Protein AF-A0A6J8DVL6-F1 (afdb_monomer)

Radius of gyration: 22.76 Å; Cα contacts (8 Å, |Δi|>4): 157; chains: 1; bounding box: 65×49×58 Å

InterPro domains:
  IPR029309 Calcium-responsive transcription factor [PF15299] (58-151)

Foldseek 3Di:
DPPPLDDDDDDVVVVVVVQVVVCVVVVWDWDWPDKDPQVPDPCPDPPPPPDDDPPPDPFDKDQFCPPDPPRHGDDNVSWIKTWRIKTKIDTPLADDPCVVVLVVVVVVVVVLVPDPPDPDDDDDDDPDPDSHDNDPDMDMDTDMDTDRVPRDPVVPD

Sequence (157 aa):
MTDEAYKVVSTADEAEHDIYAHEVKTNTNFTIYRRNKGFSSTDTIGWYNVSQYADYKAHKIWWEDGKADDRCKMDTNGCPYIILGYDVRECQHGPDRNIKKKIQYKAEKEEKSKTDHSYVLKGRTLIQNTKKMICPARITQRRIIKFPGYRPQYLQG

Mean predicted aligned error: 11.04 Å

Nearest PDB structures (foldseek):
  4kik-assembly1_B  TM=2.224E-01  e=9.025E+00  Homo sapiens
  5okm-assembly5_E  TM=2.524E-01  e=9.610E+00  Homo sapiens

Solvent-accessible surface area (backbone atoms only — not comparable to full-atom values): 10035 Å² total; per-residue (Å²): 131,84,82,68,65,68,82,90,70,95,47,69,66,60,50,51,49,54,49,50,54,47,23,69,75,67,74,46,56,72,38,84,72,49,67,46,76,48,50,78,47,83,67,90,59,75,77,80,61,78,82,82,56,100,76,74,72,80,80,65,80,36,53,63,60,86,77,40,60,96,79,46,60,64,86,45,88,62,31,31,31,35,73,58,20,35,41,32,28,31,32,68,36,12,66,69,88,56,52,68,60,53,53,51,52,49,52,56,50,54,54,56,63,68,45,87,88,52,86,70,77,84,67,84,84,68,94,60,98,65,84,53,71,56,42,84,56,68,49,78,47,71,45,68,49,77,40,77,89,58,55,62,81,89,75,78,121

Structure (mmCIF, N/CA/C/O backbone):
data_AF-A0A6J8DVL6-F1
#
_entry.id   AF-A0A6J8DVL6-F1
#
loop_
_atom_site.group_PDB
_atom_site.id
_atom_site.type_symbol
_atom_site.label_atom_id
_atom_site.label_alt_id
_atom_site.label_comp_id
_atom_site.label_asym_id
_atom_site.label_entity_id
_atom_site.label_seq_id
_atom_site.pdbx_PDB_ins_code
_atom_site.Cartn_x
_atom_site.Cartn_y
_atom_site.Cartn_z
_atom_site.occupancy
_atom_site.B_iso_or_equiv
_atom_site.auth_seq_id
_atom_site.auth_comp_id
_atom_site.auth_asym_id
_atom_site.auth_atom_id
_atom_site.pdbx_PDB_model_num
ATOM 1 N N . MET A 1 1 ? 8.742 -22.658 -6.561 1.00 38.16 1 MET A N 1
ATOM 2 C CA . MET A 1 1 ? 8.168 -21.309 -6.724 1.00 38.16 1 MET A CA 1
ATOM 3 C C . MET A 1 1 ? 9.201 -20.355 -6.178 1.00 38.16 1 MET A C 1
ATOM 5 O O . MET A 1 1 ? 9.449 -20.389 -4.984 1.00 38.16 1 MET A O 1
ATOM 9 N N . THR A 1 2 ? 9.918 -19.656 -7.047 1.00 38.94 2 THR A N 1
ATOM 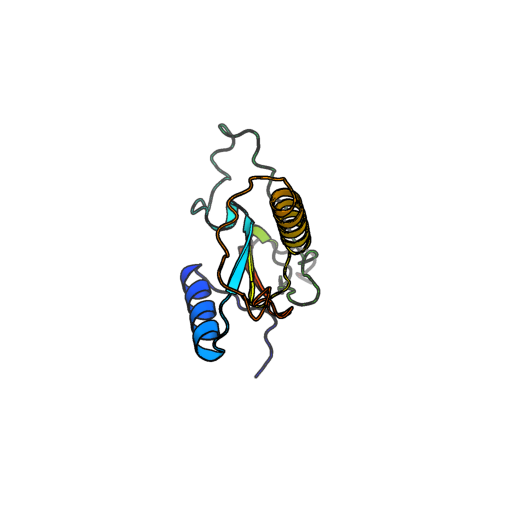10 C CA . THR A 1 2 ? 10.875 -18.633 -6.625 1.00 38.94 2 THR A CA 1
ATOM 11 C C . THR A 1 2 ? 10.079 -17.502 -5.982 1.00 38.94 2 THR A C 1
ATOM 13 O O . THR A 1 2 ? 9.213 -16.926 -6.635 1.00 38.94 2 THR A O 1
ATOM 16 N N . ASP A 1 3 ? 10.308 -17.254 -4.691 1.00 48.88 3 ASP A N 1
ATOM 17 C CA . ASP A 1 3 ? 9.762 -16.103 -3.965 1.00 48.88 3 ASP A CA 1
ATOM 18 C C . ASP A 1 3 ? 10.387 -14.830 -4.550 1.00 48.88 3 ASP A C 1
ATOM 20 O O . ASP A 1 3 ? 11.388 -14.308 -4.059 1.00 48.88 3 ASP A O 1
ATOM 24 N N . GLU A 1 4 ? 9.842 -14.353 -5.667 1.00 60.78 4 GLU A N 1
ATOM 25 C CA . GLU A 1 4 ? 10.174 -13.031 -6.177 1.00 60.78 4 GLU A CA 1
ATOM 26 C C . GLU A 1 4 ? 9.689 -12.001 -5.150 1.00 60.78 4 GLU A C 1
ATOM 28 O O . GLU A 1 4 ? 8.493 -11.844 -4.906 1.00 60.78 4 GLU A O 1
ATOM 33 N N . ALA A 1 5 ? 10.634 -11.301 -4.518 1.00 74.69 5 ALA A N 1
ATOM 34 C CA . ALA A 1 5 ? 10.354 -10.324 -3.463 1.00 74.69 5 ALA A CA 1
ATOM 35 C C . ALA A 1 5 ? 9.511 -9.120 -3.940 1.00 74.69 5 ALA A C 1
ATOM 37 O O . ALA A 1 5 ? 9.035 -8.324 -3.125 1.00 74.69 5 ALA A O 1
ATOM 38 N N . TYR A 1 6 ? 9.351 -8.955 -5.257 1.00 82.81 6 TYR A N 1
ATOM 39 C CA . TYR A 1 6 ? 8.535 -7.927 -5.891 1.00 82.81 6 TYR A CA 1
ATOM 40 C C . TYR A 1 6 ? 8.121 -8.357 -7.308 1.00 82.81 6 TYR A C 1
ATOM 42 O O . TYR A 1 6 ? 8.837 -9.105 -7.966 1.00 82.81 6 TYR A O 1
ATOM 50 N N . LYS A 1 7 ? 6.998 -7.818 -7.796 1.00 88.44 7 LYS A N 1
ATOM 51 C CA . LYS A 1 7 ? 6.537 -7.951 -9.187 1.00 88.44 7 LYS A CA 1
ATOM 52 C C . LYS A 1 7 ? 6.544 -6.577 -9.852 1.00 88.44 7 LYS A C 1
ATOM 54 O O . LYS A 1 7 ? 6.053 -5.607 -9.271 1.00 88.44 7 LYS A O 1
ATOM 59 N N . VAL A 1 8 ? 7.097 -6.485 -11.060 1.00 88.25 8 VAL A N 1
ATOM 60 C CA . VAL A 1 8 ? 7.001 -5.278 -11.896 1.00 88.25 8 VAL A CA 1
ATOM 61 C C . VAL A 1 8 ? 5.834 -5.453 -12.851 1.00 88.25 8 VAL A C 1
ATOM 63 O O . VAL A 1 8 ? 5.757 -6.451 -13.557 1.00 88.25 8 VAL A O 1
ATOM 66 N N . VAL A 1 9 ? 4.949 -4.467 -12.872 1.00 90.31 9 VAL A N 1
ATOM 67 C CA . VAL A 1 9 ? 3.776 -4.420 -13.747 1.00 90.31 9 VAL A CA 1
ATOM 68 C C . VAL A 1 9 ? 3.804 -3.139 -14.562 1.00 90.31 9 VAL A C 1
ATOM 70 O O . VAL A 1 9 ? 4.400 -2.136 -14.157 1.00 90.31 9 VAL A O 1
ATOM 73 N N . SER A 1 10 ? 3.189 -3.193 -15.736 1.00 87.00 10 SER A N 1
ATOM 74 C CA . SER A 1 10 ? 3.227 -2.099 -16.709 1.00 87.00 10 SER A CA 1
ATOM 75 C C . SER A 1 10 ? 2.197 -1.009 -16.408 1.00 87.00 10 SER A C 1
ATOM 77 O O . SER A 1 10 ? 2.443 0.174 -16.651 1.00 87.00 10 SER A O 1
ATOM 79 N N . THR A 1 11 ? 1.056 -1.404 -15.841 1.00 86.75 11 THR A N 1
ATOM 80 C CA . THR A 1 11 ? -0.086 -0.530 -15.567 1.00 86.75 11 THR A CA 1
ATOM 81 C C . THR A 1 11 ? -0.534 -0.645 -14.113 1.00 86.75 11 THR A C 1
ATOM 83 O O . THR A 1 11 ? -0.266 -1.636 -13.431 1.00 86.75 11 THR A O 1
ATOM 86 N N . ALA A 1 12 ? -1.223 0.388 -13.624 1.00 85.12 12 ALA A N 1
ATOM 87 C CA . ALA A 1 12 ? -1.826 0.348 -12.295 1.00 85.12 12 ALA A CA 1
ATOM 88 C C . ALA A 1 12 ? -2.952 -0.696 -12.223 1.00 85.12 12 ALA A C 1
ATOM 90 O O . ALA A 1 12 ? -3.051 -1.395 -11.222 1.00 85.12 12 ALA A O 1
ATOM 91 N N . ASP A 1 13 ? -3.733 -0.850 -13.294 1.00 89.62 13 ASP A N 1
ATOM 92 C CA . ASP A 1 13 ? -4.864 -1.784 -13.348 1.00 89.62 13 ASP A CA 1
ATOM 93 C C . ASP A 1 13 ? -4.415 -3.245 -13.244 1.00 89.62 13 ASP A C 1
ATOM 95 O O . ASP A 1 13 ? -5.039 -4.036 -12.539 1.00 89.62 13 ASP A O 1
ATOM 99 N N . GLU A 1 14 ? -3.290 -3.596 -13.875 1.00 92.50 14 GLU A N 1
ATOM 100 C CA . GLU A 1 14 ? -2.659 -4.911 -13.716 1.00 92.50 14 GLU A CA 1
ATOM 101 C C . GLU A 1 14 ? -2.281 -5.164 -12.246 1.00 92.50 14 GLU A C 1
ATOM 103 O O . GLU A 1 14 ? -2.568 -6.226 -11.693 1.00 92.50 14 GLU A O 1
ATOM 108 N N . ALA A 1 15 ? -1.721 -4.149 -11.580 1.00 91.56 15 ALA A N 1
ATOM 109 C C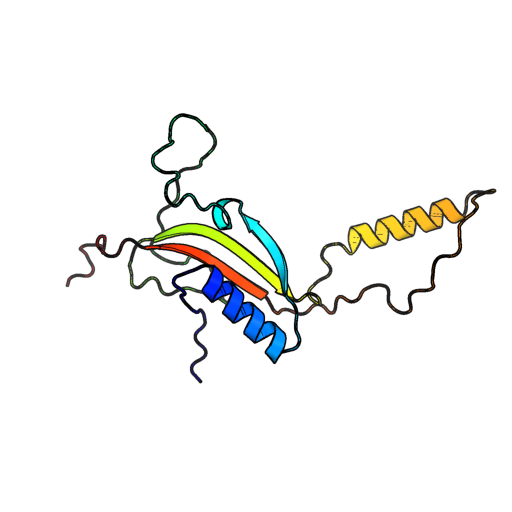A . ALA A 1 15 ? -1.385 -4.215 -10.162 1.00 91.56 15 ALA A CA 1
ATOM 110 C C . ALA A 1 15 ? -2.628 -4.402 -9.272 1.00 91.56 15 ALA A C 1
ATOM 112 O O . ALA A 1 15 ? -2.586 -5.163 -8.308 1.00 91.56 15 ALA A O 1
ATOM 113 N N . GLU A 1 16 ? -3.726 -3.697 -9.567 1.00 91.94 16 GLU A N 1
ATOM 114 C CA . GLU A 1 16 ? -4.999 -3.846 -8.847 1.00 91.94 16 GLU A CA 1
ATOM 115 C C . GLU A 1 16 ? -5.595 -5.238 -9.048 1.00 91.94 16 GLU A C 1
ATOM 117 O O . GLU A 1 16 ? -6.077 -5.845 -8.092 1.00 91.94 16 GLU A O 1
ATOM 122 N N . HIS A 1 17 ? -5.535 -5.761 -10.274 1.00 94.38 17 HIS A N 1
ATOM 123 C CA . HIS A 1 17 ? -6.027 -7.093 -10.594 1.00 94.38 17 HIS A CA 1
ATOM 124 C C . HIS A 1 17 ? -5.274 -8.177 -9.816 1.00 94.38 17 HIS A C 1
ATOM 126 O O . HIS A 1 17 ? -5.904 -9.056 -9.230 1.00 94.38 17 HIS A O 1
ATOM 132 N N . ASP A 1 18 ? -3.943 -8.089 -9.746 1.00 93.12 18 ASP A N 1
ATOM 133 C CA . ASP A 1 18 ? -3.124 -9.023 -8.967 1.00 93.12 18 ASP A CA 1
ATOM 134 C C . ASP A 1 18 ? -3.457 -8.980 -7.473 1.00 93.12 18 ASP A C 1
ATOM 136 O O . ASP A 1 18 ? -3.547 -10.024 -6.820 1.00 93.12 18 ASP A O 1
ATOM 140 N N . ILE A 1 19 ? -3.650 -7.774 -6.924 1.00 93.12 19 ILE A N 1
ATOM 141 C CA . ILE A 1 19 ? -4.062 -7.608 -5.528 1.00 93.12 19 ILE A CA 1
ATOM 142 C C . ILE A 1 19 ? -5.416 -8.272 -5.331 1.00 93.12 19 ILE A C 1
ATOM 144 O O . ILE A 1 19 ? -5.539 -9.120 -4.456 1.00 93.12 19 ILE A O 1
ATOM 148 N N . TYR A 1 20 ? -6.402 -7.957 -6.165 1.00 94.44 20 TYR A N 1
ATOM 149 C CA . TYR A 1 20 ? -7.738 -8.531 -6.060 1.00 94.44 20 TYR A CA 1
ATOM 150 C C . TYR A 1 20 ? -7.723 -10.063 -6.158 1.00 94.44 20 TYR A C 1
ATOM 152 O O . TYR A 1 20 ? -8.336 -10.751 -5.342 1.00 94.44 20 TYR A O 1
ATOM 160 N N . ALA A 1 21 ? -6.964 -10.623 -7.102 1.00 94.25 21 ALA A N 1
ATOM 161 C CA . ALA A 1 21 ? -6.788 -12.066 -7.223 1.00 94.25 21 ALA A CA 1
ATOM 162 C C . ALA A 1 21 ? -6.184 -12.676 -5.946 1.00 94.25 21 ALA A C 1
ATOM 164 O O . ALA A 1 21 ? -6.618 -13.739 -5.492 1.00 94.25 21 ALA A O 1
ATOM 165 N N . HIS A 1 22 ? -5.215 -11.994 -5.328 1.00 92.44 22 HIS A N 1
ATOM 166 C CA . HIS A 1 22 ? -4.650 -12.403 -4.045 1.00 92.44 22 HIS A CA 1
ATOM 167 C C . HIS A 1 22 ? -5.672 -12.314 -2.901 1.00 92.44 22 HIS A C 1
ATOM 169 O O . HIS A 1 22 ? -5.745 -13.236 -2.084 1.00 92.44 22 HIS A O 1
ATOM 175 N N . GLU A 1 23 ? -6.484 -11.257 -2.854 1.00 94.19 23 GLU A N 1
ATOM 176 C CA . GLU A 1 23 ? -7.541 -11.074 -1.854 1.00 94.19 23 GLU A CA 1
ATOM 177 C C . GLU A 1 23 ? -8.578 -12.195 -1.925 1.00 94.19 23 GLU A C 1
ATOM 179 O O . GLU A 1 23 ? -8.869 -12.826 -0.910 1.00 94.19 23 GLU A O 1
ATOM 184 N N . VAL A 1 24 ? -9.062 -12.516 -3.130 1.00 95.00 24 VAL A N 1
ATOM 185 C CA . VAL A 1 24 ? -10.020 -13.608 -3.366 1.00 95.00 24 VAL A CA 1
ATOM 186 C C . VAL A 1 24 ? -9.416 -14.959 -2.986 1.00 95.00 24 VAL A C 1
ATOM 188 O O . VAL A 1 24 ? -10.062 -15.759 -2.311 1.00 95.00 24 VAL A O 1
ATOM 191 N N . LYS A 1 25 ? -8.160 -15.212 -3.373 1.00 94.31 25 LYS A N 1
ATOM 192 C CA . LYS A 1 25 ? -7.473 -16.481 -3.091 1.00 94.31 25 LYS A CA 1
ATOM 193 C C . LYS A 1 25 ? -7.243 -16.708 -1.598 1.00 94.31 25 LYS A C 1
ATOM 195 O O . LYS A 1 25 ? -7.349 -17.835 -1.124 1.00 94.31 25 LYS A O 1
ATOM 200 N N . THR A 1 26 ? -6.864 -15.662 -0.871 1.00 91.12 26 THR A N 1
ATOM 201 C CA . THR A 1 26 ? -6.495 -15.757 0.551 1.00 91.12 26 THR A CA 1
ATOM 202 C C . THR A 1 26 ? -7.642 -15.415 1.495 1.00 91.12 26 THR A C 1
ATOM 204 O O . THR A 1 26 ? -7.515 -15.616 2.701 1.00 91.12 26 THR A O 1
ATOM 207 N N . ASN A 1 27 ? -8.755 -14.902 0.963 1.00 90.31 27 ASN A N 1
ATOM 208 C CA . ASN A 1 27 ? -9.855 -14.316 1.723 1.00 90.31 27 ASN A CA 1
ATOM 209 C C . ASN A 1 27 ? -9.372 -13.225 2.702 1.00 90.31 27 ASN A C 1
ATOM 211 O O . ASN A 1 27 ? -9.878 -13.078 3.819 1.00 90.31 27 ASN A O 1
ATOM 215 N N . THR A 1 28 ? -8.336 -12.482 2.301 1.00 89.81 28 THR A N 1
ATOM 216 C CA . THR A 1 28 ? -7.795 -11.357 3.067 1.00 89.81 28 THR A CA 1
ATOM 217 C C . THR A 1 28 ? -7.971 -10.082 2.272 1.00 89.81 28 THR A C 1
ATOM 219 O O . THR A 1 28 ? -7.467 -9.975 1.169 1.00 89.81 28 THR A O 1
ATOM 222 N N . ASN A 1 29 ? -8.674 -9.104 2.836 1.00 93.75 29 ASN A N 1
ATOM 223 C CA . ASN A 1 29 ? -8.831 -7.799 2.200 1.00 93.75 29 ASN A CA 1
ATOM 224 C C . ASN A 1 29 ? -7.733 -6.850 2.672 1.00 93.75 29 ASN A C 1
ATOM 226 O O . ASN A 1 29 ? -7.370 -6.845 3.856 1.00 93.75 29 ASN A O 1
ATOM 230 N N . PHE A 1 30 ? -7.272 -5.979 1.785 1.00 94.06 30 PHE A N 1
ATOM 231 C CA . PHE A 1 30 ? -6.312 -4.931 2.074 1.00 94.06 30 PHE A CA 1
ATOM 232 C C . PHE A 1 30 ? -6.980 -3.559 2.027 1.00 94.06 30 PHE A C 1
ATOM 234 O O . PHE A 1 30 ? -7.877 -3.263 1.246 1.00 94.06 30 PHE A O 1
ATOM 241 N N . THR A 1 31 ? -6.525 -2.682 2.911 1.00 92.25 31 THR A N 1
ATOM 242 C CA . THR A 1 31 ? -7.005 -1.306 3.031 1.00 92.25 31 THR A CA 1
ATOM 243 C C . THR A 1 31 ? -5.835 -0.354 2.877 1.00 92.25 31 THR A C 1
ATOM 245 O O . THR A 1 31 ? -4.727 -0.647 3.329 1.00 92.25 31 THR A O 1
ATOM 248 N N . ILE A 1 32 ? -6.067 0.792 2.243 1.00 91.69 32 ILE A N 1
ATOM 249 C CA . ILE A 1 32 ? -5.027 1.803 2.043 1.00 91.69 32 ILE A CA 1
ATOM 250 C C . ILE A 1 32 ? -4.627 2.365 3.408 1.00 91.69 32 ILE A C 1
ATOM 252 O O . ILE A 1 32 ? -5.420 3.023 4.082 1.00 91.69 32 ILE A O 1
ATOM 256 N N . TYR A 1 33 ? -3.384 2.111 3.808 1.00 90.19 33 TYR A N 1
ATOM 257 C CA . TYR A 1 33 ? -2.799 2.685 5.013 1.00 90.19 33 TYR A CA 1
ATOM 258 C C . TYR A 1 33 ? -2.174 4.045 4.713 1.00 90.19 33 TYR A C 1
ATOM 260 O O . TYR A 1 33 ? -2.385 5.016 5.443 1.00 90.19 33 TYR A O 1
ATOM 268 N N . ARG A 1 34 ? -1.387 4.121 3.636 1.00 88.25 34 ARG A N 1
ATOM 269 C CA . ARG A 1 34 ? -0.660 5.335 3.279 1.00 88.25 34 ARG A CA 1
ATOM 270 C C . ARG A 1 34 ? -0.466 5.413 1.775 1.00 88.25 34 ARG A C 1
ATOM 272 O O . ARG A 1 34 ? 0.169 4.547 1.191 1.00 88.25 34 ARG A O 1
ATOM 279 N N . ARG A 1 35 ? -0.918 6.510 1.178 1.00 87.25 35 ARG A N 1
ATOM 280 C CA . ARG A 1 35 ? -0.755 6.796 -0.248 1.00 87.25 35 ARG A CA 1
ATOM 281 C C . ARG A 1 35 ? -0.311 8.238 -0.429 1.00 87.25 35 ARG A C 1
ATOM 283 O O . ARG A 1 35 ? -0.801 9.116 0.284 1.00 87.25 35 ARG A O 1
ATOM 290 N N . ASN A 1 36 ? 0.614 8.501 -1.349 1.00 83.75 36 ASN A N 1
ATOM 291 C CA . ASN A 1 36 ? 0.920 9.881 -1.731 1.00 83.75 36 ASN A CA 1
ATOM 292 C C . ASN A 1 36 ? 0.039 10.342 -2.902 1.00 83.75 36 ASN A C 1
ATOM 294 O O . ASN A 1 36 ? -0.411 9.541 -3.715 1.00 83.75 36 ASN A O 1
ATOM 298 N N . LYS A 1 37 ? -0.149 11.662 -3.028 1.00 74.94 37 LYS A N 1
ATOM 299 C CA . LYS A 1 37 ? -0.927 12.257 -4.129 1.00 74.94 37 LYS A CA 1
ATOM 300 C C . LYS A 1 37 ? -0.382 11.873 -5.516 1.00 74.94 37 LYS A C 1
ATOM 302 O O . LYS A 1 37 ? -1.157 11.659 -6.438 1.00 74.94 37 LYS A O 1
ATOM 307 N N . GLY A 1 38 ? 0.940 11.723 -5.639 1.00 69.88 38 GLY A N 1
ATOM 308 C CA . GLY A 1 38 ? 1.606 11.355 -6.894 1.00 69.88 38 GLY A CA 1
ATOM 309 C C . GLY A 1 38 ? 1.354 9.920 -7.371 1.00 69.88 38 GLY A C 1
ATOM 310 O O . GLY A 1 38 ? 1.669 9.612 -8.513 1.00 69.88 38 GLY A O 1
ATOM 311 N 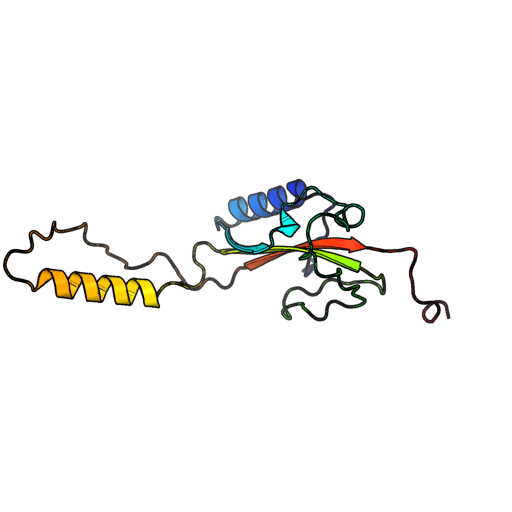N . PHE A 1 39 ? 0.779 9.038 -6.545 1.00 77.00 39 PHE A N 1
ATOM 312 C CA . PHE A 1 39 ? 0.437 7.679 -6.978 1.00 77.00 39 PHE A CA 1
ATOM 313 C C . PHE A 1 39 ? -0.740 7.677 -7.962 1.00 77.00 39 PHE A C 1
ATOM 315 O O . PHE A 1 39 ? -0.661 7.045 -9.012 1.00 77.00 39 PHE A O 1
ATOM 322 N N . SER A 1 40 ? -1.794 8.436 -7.642 1.00 71.00 40 SER A N 1
ATOM 323 C CA . SER A 1 40 ? -3.026 8.519 -8.439 1.00 71.00 40 SER A CA 1
ATOM 324 C C . SER A 1 40 ? -2.996 9.606 -9.516 1.00 71.00 40 SER A C 1
ATOM 326 O O . SER A 1 40 ? -3.915 9.668 -10.324 1.00 71.00 40 SER A O 1
ATOM 328 N N . SER A 1 41 ? -1.977 10.470 -9.534 1.00 68.38 41 SER A N 1
ATOM 329 C CA . SER A 1 41 ? -1.874 11.516 -10.556 1.00 68.38 41 SER A CA 1
ATOM 330 C C . SER A 1 41 ? -1.589 10.899 -11.921 1.00 68.38 41 SER A C 1
ATOM 332 O O . SER A 1 41 ? -0.546 10.282 -12.099 1.00 68.38 41 SER A O 1
ATOM 334 N N . THR A 1 42 ? -2.470 11.058 -12.904 1.00 62.56 42 THR A N 1
ATOM 335 C CA . THR A 1 42 ? -2.222 10.606 -14.285 1.00 62.56 42 THR A CA 1
ATOM 336 C C . THR A 1 42 ? -1.097 11.378 -14.962 1.00 62.56 42 THR A C 1
ATOM 338 O O . THR A 1 42 ? -0.536 10.883 -15.936 1.00 62.56 42 THR A O 1
ATOM 341 N N . ASP A 1 43 ? -0.717 12.534 -14.415 1.00 56.25 43 ASP A N 1
ATOM 342 C CA . ASP 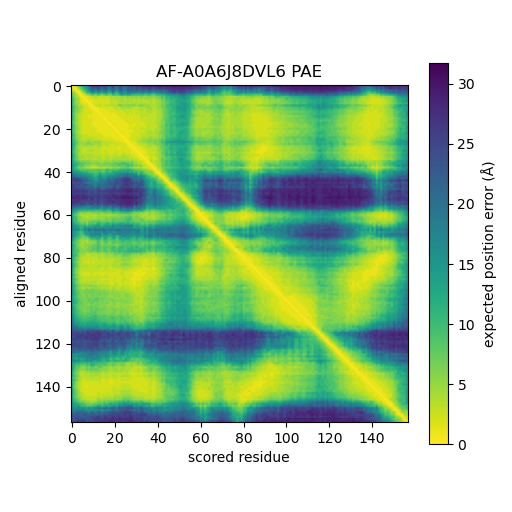A 1 43 ? 0.342 13.373 -14.953 1.00 56.25 43 ASP A CA 1
ATOM 343 C C . ASP A 1 43 ? 1.683 12.643 -14.839 1.00 56.25 43 ASP A C 1
ATOM 345 O O . ASP A 1 43 ? 2.369 12.652 -13.817 1.00 56.25 43 ASP A O 1
ATOM 349 N N . THR A 1 44 ? 2.084 11.997 -15.930 1.00 52.88 44 THR A N 1
ATOM 350 C CA . THR A 1 44 ? 3.447 11.499 -16.145 1.00 52.88 44 THR A CA 1
ATOM 351 C C . THR A 1 44 ? 4.467 12.639 -16.161 1.00 52.88 44 THR A C 1
ATOM 353 O O . THR A 1 44 ? 5.665 12.396 -16.032 1.00 52.88 44 THR A O 1
ATOM 356 N N . ILE A 1 45 ? 4.004 13.884 -16.297 1.00 49.91 45 ILE A N 1
ATOM 357 C CA . ILE A 1 45 ? 4.823 15.063 -16.549 1.00 49.91 45 ILE A CA 1
ATOM 358 C C . ILE A 1 45 ? 4.349 16.205 -15.639 1.00 49.91 45 ILE A C 1
ATOM 360 O O . ILE A 1 45 ? 3.725 17.169 -16.064 1.00 49.91 45 ILE A O 1
ATOM 364 N N . GLY A 1 46 ? 4.742 16.143 -14.367 1.00 45.44 46 GLY A N 1
ATOM 365 C CA . GLY A 1 46 ? 4.929 17.354 -13.555 1.00 45.44 46 GLY A CA 1
ATOM 366 C C . GLY A 1 46 ? 6.184 18.151 -13.958 1.00 45.44 46 GLY A C 1
ATOM 367 O O . GLY A 1 46 ? 6.505 19.149 -13.328 1.00 45.44 46 GLY A O 1
ATOM 368 N N . TRP A 1 47 ? 6.919 17.706 -14.987 1.00 45.03 47 TRP A N 1
ATOM 369 C CA . TRP A 1 47 ? 8.180 18.312 -15.429 1.00 45.03 47 TRP A CA 1
ATOM 370 C C . TRP A 1 47 ? 8.007 19.532 -16.345 1.00 45.03 47 TRP A C 1
ATOM 372 O O . TRP A 1 47 ? 8.934 20.327 -16.442 1.00 45.03 47 TRP A O 1
ATOM 382 N N . TYR A 1 48 ? 6.855 19.700 -17.012 1.00 42.88 48 TYR A N 1
ATOM 383 C CA . TYR A 1 48 ? 6.639 20.806 -17.963 1.00 42.88 48 TYR A CA 1
ATOM 384 C C . TYR A 1 48 ? 5.858 21.992 -17.371 1.00 42.88 48 TYR A C 1
ATOM 386 O O . TYR A 1 48 ? 5.933 23.100 -17.886 1.00 42.88 48 TYR A O 1
ATOM 394 N N . ASN A 1 49 ? 5.173 21.809 -16.238 1.00 44.97 49 ASN A N 1
ATOM 395 C CA . ASN A 1 49 ? 4.439 22.882 -15.558 1.00 44.97 49 ASN A CA 1
ATOM 396 C C . ASN A 1 49 ? 5.208 23.391 -14.328 1.00 44.97 49 ASN A C 1
ATOM 398 O O . ASN A 1 49 ? 4.700 23.396 -13.210 1.00 44.97 49 ASN A O 1
ATOM 402 N N . VAL A 1 50 ? 6.449 23.839 -14.541 1.00 45.34 50 VAL A N 1
ATOM 403 C CA . VAL A 1 50 ? 7.326 24.431 -13.504 1.00 45.34 50 VAL A CA 1
ATOM 404 C C . VAL A 1 50 ? 6.842 25.821 -13.044 1.00 45.34 50 VAL A C 1
ATOM 406 O O . VAL A 1 50 ? 7.366 26.375 -12.085 1.00 45.34 50 VAL A O 1
ATOM 409 N N . SER A 1 51 ? 5.814 26.397 -13.676 1.00 43.53 51 SER A N 1
ATOM 410 C CA . SER A 1 51 ? 5.475 27.816 -13.492 1.00 43.53 51 SER A CA 1
ATOM 411 C C . SER A 1 51 ? 4.237 28.135 -12.637 1.00 43.53 51 SER A C 1
ATOM 413 O O . SER A 1 51 ? 4.048 29.314 -12.346 1.00 43.53 51 SER A O 1
ATOM 415 N N . GLN A 1 52 ? 3.404 27.178 -12.201 1.00 42.62 52 GLN A N 1
ATOM 416 C CA . GLN A 1 52 ? 2.157 27.538 -11.482 1.00 42.62 52 GLN A CA 1
ATOM 417 C C . GLN A 1 52 ? 1.922 26.891 -10.112 1.00 42.62 52 GLN A C 1
ATOM 419 O O . GLN A 1 52 ? 0.930 27.206 -9.463 1.00 42.62 52 GLN A O 1
ATOM 424 N N . TYR A 1 53 ? 2.846 26.077 -9.598 1.00 41.53 53 TYR A N 1
ATOM 425 C CA . TYR A 1 53 ? 2.739 25.544 -8.236 1.00 41.53 53 TYR A CA 1
ATOM 426 C C . TYR A 1 53 ? 4.125 25.455 -7.594 1.00 41.53 53 TYR A C 1
ATOM 428 O O . TYR A 1 53 ? 4.880 24.515 -7.829 1.00 41.53 53 TYR A O 1
ATOM 436 N N . ALA A 1 54 ? 4.450 26.448 -6.768 1.00 38.84 54 ALA A N 1
ATOM 437 C CA . ALA A 1 54 ? 5.747 26.655 -6.117 1.00 38.84 54 ALA A CA 1
ATOM 438 C C . ALA A 1 54 ? 6.165 25.577 -5.083 1.00 38.84 54 ALA A C 1
ATOM 440 O O . ALA A 1 54 ? 7.177 25.741 -4.410 1.00 38.84 54 ALA A O 1
ATOM 441 N N . ASP A 1 55 ? 5.434 24.460 -4.979 1.00 42.78 55 ASP A N 1
ATOM 442 C CA . ASP A 1 55 ? 5.627 23.424 -3.951 1.00 42.78 55 ASP A CA 1
ATOM 443 C C . ASP A 1 55 ? 6.028 22.038 -4.496 1.00 42.78 55 ASP A C 1
ATOM 445 O O . ASP A 1 55 ? 6.196 21.083 -3.724 1.00 42.78 55 ASP A O 1
ATOM 449 N N . TYR A 1 56 ? 6.219 21.880 -5.811 1.00 49.94 56 TYR A N 1
ATOM 450 C CA . TYR A 1 56 ? 6.721 20.619 -6.366 1.00 49.94 56 TYR A CA 1
ATOM 451 C C . TYR A 1 56 ? 8.223 20.480 -6.090 1.00 49.94 56 TYR A C 1
ATOM 453 O O . TYR A 1 56 ? 9.073 20.892 -6.876 1.00 49.94 56 TYR A O 1
ATOM 461 N N . LYS A 1 57 ? 8.562 19.881 -4.940 1.00 54.62 57 LYS A N 1
ATOM 462 C CA . LYS A 1 57 ? 9.931 19.447 -4.622 1.00 54.62 57 LYS A CA 1
ATOM 463 C C . LYS A 1 57 ? 10.503 18.661 -5.802 1.00 54.62 57 LYS A C 1
ATOM 465 O O . LYS A 1 57 ? 9.923 17.647 -6.190 1.00 54.62 57 LYS A O 1
ATOM 470 N N . ALA A 1 58 ? 11.654 19.100 -6.311 1.00 60.62 58 ALA A N 1
ATOM 471 C CA . ALA A 1 58 ? 12.400 18.402 -7.351 1.00 60.62 58 ALA A CA 1
ATOM 472 C C . ALA A 1 58 ? 12.481 16.896 -7.045 1.00 60.62 58 ALA A C 1
ATOM 474 O O . ALA A 1 58 ? 12.847 16.486 -5.936 1.00 60.62 58 ALA A O 1
ATOM 475 N N . HIS A 1 59 ? 12.101 16.066 -8.017 1.00 70.19 59 HIS A N 1
ATOM 476 C CA . HIS A 1 59 ? 12.162 14.621 -7.854 1.00 70.19 59 HIS A CA 1
ATOM 477 C C . HIS A 1 59 ? 13.622 14.178 -7.718 1.00 70.19 59 HIS A C 1
ATOM 479 O O . HIS A 1 59 ? 14.451 14.446 -8.584 1.00 70.19 59 HIS A O 1
ATOM 485 N N . LYS A 1 60 ? 13.940 13.473 -6.627 1.00 79.69 60 LYS A N 1
ATOM 486 C CA . LYS A 1 60 ? 15.269 12.889 -6.426 1.00 79.69 60 LYS A CA 1
ATOM 487 C C . LYS A 1 60 ? 15.460 11.695 -7.367 1.00 79.69 60 LYS A C 1
ATOM 489 O O . LYS A 1 60 ? 14.599 10.816 -7.411 1.00 79.69 60 LYS A O 1
ATOM 494 N N . ILE A 1 61 ? 16.595 11.665 -8.063 1.00 84.19 61 ILE A N 1
ATOM 495 C CA . ILE A 1 61 ? 17.052 10.518 -8.858 1.00 84.19 61 ILE A CA 1
ATOM 496 C C . ILE A 1 61 ? 17.713 9.507 -7.916 1.00 84.19 61 ILE A C 1
ATOM 498 O O . ILE A 1 61 ? 18.534 9.875 -7.071 1.00 84.19 61 ILE A O 1
ATOM 502 N N . TRP A 1 62 ? 17.336 8.241 -8.054 1.00 83.19 62 TRP A N 1
ATOM 503 C CA . TRP A 1 62 ? 17.840 7.124 -7.262 1.00 83.19 62 TRP A CA 1
ATOM 504 C C . TRP A 1 62 ? 18.580 6.136 -8.160 1.00 83.19 62 TRP A C 1
ATOM 506 O O . TRP A 1 62 ? 18.168 5.907 -9.293 1.00 83.19 62 TRP A O 1
ATOM 516 N N . TRP A 1 63 ? 19.650 5.548 -7.632 1.00 83.38 63 TRP A N 1
ATOM 517 C CA . TRP A 1 63 ? 20.452 4.514 -8.302 1.00 83.38 63 TRP A CA 1
ATOM 518 C C . TRP A 1 63 ? 20.269 3.141 -7.646 1.00 83.38 63 TRP A C 1
ATOM 520 O O . TRP A 1 63 ? 20.308 2.109 -8.310 1.00 83.38 63 TRP A O 1
ATOM 530 N N . GLU A 1 64 ? 19.978 3.145 -6.347 1.00 82.94 64 GLU A N 1
ATOM 531 C CA . GLU A 1 64 ? 19.734 1.965 -5.528 1.00 82.94 64 GLU A CA 1
ATOM 532 C C . GLU A 1 64 ? 18.514 2.190 -4.635 1.00 82.94 64 GLU A C 1
ATOM 534 O O . GLU A 1 64 ? 18.221 3.317 -4.212 1.00 82.94 64 GLU A O 1
ATOM 539 N N . ASP A 1 65 ? 17.820 1.100 -4.310 1.00 77.12 65 ASP A N 1
ATOM 540 C CA . ASP A 1 65 ? 16.658 1.122 -3.428 1.00 77.12 65 ASP A CA 1
ATOM 541 C C . ASP A 1 65 ? 17.061 1.173 -1.947 1.00 77.12 65 ASP A C 1
ATOM 543 O O . ASP A 1 65 ? 16.926 0.207 -1.199 1.00 77.12 65 ASP A O 1
ATOM 547 N N . GLY A 1 66 ? 17.561 2.332 -1.513 1.00 66.75 66 GLY A N 1
ATOM 548 C CA . GLY A 1 66 ? 17.933 2.588 -0.115 1.00 66.75 66 GLY A CA 1
ATOM 549 C C . GLY A 1 66 ? 16.748 2.857 0.823 1.00 66.75 66 GLY A C 1
ATOM 550 O O . GLY A 1 66 ? 16.953 3.194 1.986 1.00 66.75 66 GLY A O 1
ATOM 551 N N . LYS A 1 67 ? 15.505 2.791 0.322 1.00 59.72 67 LYS A N 1
ATOM 552 C CA . LYS A 1 67 ? 14.269 3.015 1.100 1.00 59.72 67 LYS A CA 1
ATOM 553 C C . LYS A 1 67 ? 13.377 1.782 1.187 1.00 59.72 67 LYS A C 1
ATOM 555 O O . LYS A 1 67 ? 12.238 1.886 1.651 1.00 59.72 67 LYS A O 1
ATOM 560 N N . ALA A 1 68 ? 13.836 0.637 0.701 1.00 57.47 68 ALA A N 1
ATOM 561 C CA . ALA A 1 68 ? 13.192 -0.623 1.004 1.00 57.47 68 ALA A CA 1
ATOM 562 C C . ALA A 1 68 ? 13.169 -0.804 2.531 1.00 57.47 68 ALA A C 1
ATOM 564 O O . ALA A 1 68 ? 14.210 -0.748 3.174 1.00 57.47 68 ALA A O 1
ATOM 565 N N . ASP A 1 69 ? 11.984 -1.018 3.115 1.00 57.69 69 ASP A N 1
ATOM 566 C CA . ASP A 1 69 ? 11.950 -1.900 4.286 1.00 57.69 69 ASP A CA 1
ATOM 567 C C . ASP A 1 69 ? 12.594 -3.210 3.809 1.00 57.69 69 ASP A C 1
ATOM 569 O O . ASP A 1 69 ? 12.293 -3.622 2.685 1.00 57.69 69 ASP A O 1
ATOM 573 N N . ASP A 1 70 ? 13.417 -3.872 4.627 1.00 55.84 70 ASP A N 1
ATOM 574 C CA . ASP A 1 70 ? 14.195 -5.085 4.274 1.00 55.84 70 ASP A CA 1
ATOM 575 C C . ASP A 1 70 ? 13.393 -6.199 3.559 1.00 55.84 70 ASP A C 1
ATOM 577 O O . ASP A 1 70 ? 13.948 -7.136 2.998 1.00 55.84 70 ASP A O 1
ATOM 581 N N . ARG A 1 71 ? 12.063 -6.091 3.564 1.00 57.72 71 ARG A N 1
ATOM 582 C CA . ARG A 1 71 ? 11.080 -7.009 2.993 1.00 57.72 71 ARG A CA 1
ATOM 583 C C . ARG A 1 71 ? 10.729 -6.773 1.520 1.00 57.72 71 ARG A C 1
ATOM 585 O O . ARG A 1 71 ? 10.049 -7.615 0.952 1.00 57.72 71 ARG A O 1
ATOM 592 N N . CYS A 1 72 ? 11.088 -5.642 0.910 1.00 64.12 72 CYS A N 1
ATOM 593 C CA . CYS A 1 72 ? 10.707 -5.356 -0.482 1.00 64.12 72 CYS A CA 1
ATOM 594 C C . CYS A 1 72 ? 11.720 -4.424 -1.155 1.00 64.12 72 CYS A C 1
ATOM 596 O O . CYS A 1 72 ? 11.470 -3.229 -1.340 1.00 64.12 72 CYS A O 1
ATOM 598 N N . LYS A 1 73 ? 12.896 -4.979 -1.463 1.00 75.94 73 LYS A N 1
ATOM 599 C CA . LYS A 1 73 ? 13.959 -4.299 -2.204 1.00 75.94 73 LYS A CA 1
ATOM 600 C C . LYS A 1 73 ? 13.800 -4.593 -3.690 1.00 75.94 73 LYS A C 1
ATOM 602 O O . LYS A 1 73 ? 13.831 -5.752 -4.094 1.00 75.94 73 LYS A O 1
ATOM 607 N N . MET A 1 74 ? 13.616 -3.546 -4.487 1.00 78.81 74 MET A N 1
ATOM 608 C CA . MET A 1 74 ? 13.580 -3.673 -5.941 1.00 78.81 74 MET A CA 1
ATOM 609 C C . MET A 1 74 ? 15.004 -3.763 -6.492 1.00 78.81 74 MET A C 1
ATOM 611 O O . MET A 1 74 ? 15.858 -2.957 -6.114 1.00 78.81 74 MET A O 1
ATOM 615 N N . ASP A 1 75 ? 15.241 -4.683 -7.428 1.00 78.56 75 ASP A N 1
ATOM 616 C CA . ASP A 1 75 ? 16.490 -4.685 -8.188 1.00 78.56 75 ASP A CA 1
ATOM 617 C C . ASP A 1 75 ? 16.471 -3.561 -9.231 1.00 78.56 75 ASP A C 1
ATOM 619 O O . ASP A 1 75 ? 15.547 -3.420 -10.047 1.00 78.56 75 ASP A O 1
ATOM 623 N N . THR A 1 76 ? 17.479 -2.699 -9.160 1.00 74.06 76 THR A N 1
ATOM 624 C CA . THR A 1 76 ? 17.610 -1.542 -10.040 1.00 74.06 76 THR A CA 1
ATOM 625 C C . THR A 1 76 ? 18.499 -1.845 -11.238 1.00 74.06 76 THR A C 1
ATOM 627 O O . THR A 1 76 ? 18.459 -1.072 -12.193 1.00 74.06 76 THR A O 1
ATOM 630 N N . ASN A 1 77 ? 19.260 -2.951 -11.247 1.00 77.44 77 ASN A N 1
ATOM 631 C CA . ASN A 1 77 ? 20.237 -3.298 -12.292 1.00 77.44 77 ASN A CA 1
ATOM 632 C C . ASN A 1 77 ? 21.174 -2.122 -12.662 1.00 77.44 77 ASN A C 1
ATOM 634 O O . ASN A 1 77 ? 21.555 -1.964 -13.822 1.00 77.44 77 ASN A O 1
ATOM 638 N N . GLY A 1 78 ? 21.467 -1.228 -11.708 1.00 77.75 78 GLY A N 1
ATOM 639 C CA . GLY A 1 78 ? 22.242 -0.000 -11.943 1.00 77.75 78 GLY A CA 1
ATOM 640 C C . GLY A 1 78 ? 21.544 1.060 -12.813 1.00 77.75 78 GLY A C 1
ATOM 641 O O . GLY A 1 78 ? 22.167 2.049 -13.198 1.00 77.75 78 GLY A O 1
ATOM 642 N N . CYS A 1 79 ? 20.263 0.879 -13.141 1.00 84.25 79 CYS A N 1
ATOM 643 C CA . CYS A 1 79 ? 19.470 1.836 -13.901 1.00 84.25 79 CYS A CA 1
ATOM 644 C C . CYS A 1 79 ? 18.938 2.942 -12.977 1.00 84.25 79 CYS A C 1
ATOM 646 O O . CYS A 1 79 ? 18.200 2.636 -12.031 1.00 84.25 79 CYS A O 1
ATOM 648 N N . PRO A 1 80 ? 19.213 4.228 -13.268 1.00 87.94 80 PRO A N 1
ATOM 649 C CA . PRO A 1 80 ? 18.646 5.309 -12.486 1.00 87.94 80 PRO A CA 1
ATOM 650 C C . PRO A 1 80 ? 17.127 5.352 -12.648 1.00 87.94 80 PRO A C 1
ATOM 652 O O . PRO A 1 80 ? 16.575 5.028 -13.708 1.00 87.94 80 PRO A O 1
ATOM 655 N N . TYR A 1 81 ? 16.440 5.755 -11.584 1.00 86.62 81 TYR A N 1
ATOM 656 C CA . TYR A 1 81 ? 14.987 5.837 -11.553 1.00 86.62 81 TYR A CA 1
ATOM 657 C C . TYR A 1 81 ? 14.481 6.976 -10.665 1.00 86.62 81 TYR A C 1
ATOM 659 O O . TYR A 1 81 ? 15.161 7.462 -9.759 1.00 86.62 81 TYR A O 1
ATOM 667 N N . ILE A 1 82 ? 13.246 7.395 -10.923 1.00 85.62 82 ILE A N 1
ATOM 668 C CA . ILE A 1 82 ? 12.496 8.348 -10.105 1.00 85.62 82 ILE A CA 1
ATOM 669 C C . ILE A 1 82 ? 11.254 7.651 -9.558 1.00 85.62 82 ILE A C 1
ATOM 671 O O . ILE A 1 82 ? 10.564 6.939 -10.285 1.00 85.62 82 ILE A O 1
ATOM 675 N N . ILE A 1 83 ? 10.940 7.894 -8.284 1.00 84.69 83 ILE A N 1
ATOM 676 C CA . ILE A 1 83 ? 9.673 7.484 -7.671 1.00 84.69 83 ILE A CA 1
ATOM 677 C C . ILE A 1 83 ? 8.669 8.628 -7.834 1.00 84.69 83 ILE A C 1
ATOM 679 O O . ILE A 1 83 ? 8.849 9.703 -7.257 1.00 84.69 83 ILE A O 1
ATOM 683 N N . LEU A 1 84 ? 7.608 8.385 -8.601 1.00 81.62 84 LEU A N 1
ATOM 684 C CA . LEU A 1 84 ? 6.494 9.319 -8.793 1.00 81.62 84 LEU A CA 1
ATOM 685 C C . LEU A 1 84 ? 5.501 9.240 -7.630 1.00 81.62 84 LEU A C 1
ATOM 687 O O . LEU A 1 84 ? 4.992 10.247 -7.132 1.00 81.62 84 LEU A O 1
ATOM 691 N N . GLY A 1 85 ? 5.263 8.023 -7.144 1.00 82.06 85 GLY A N 1
ATOM 692 C CA . GLY A 1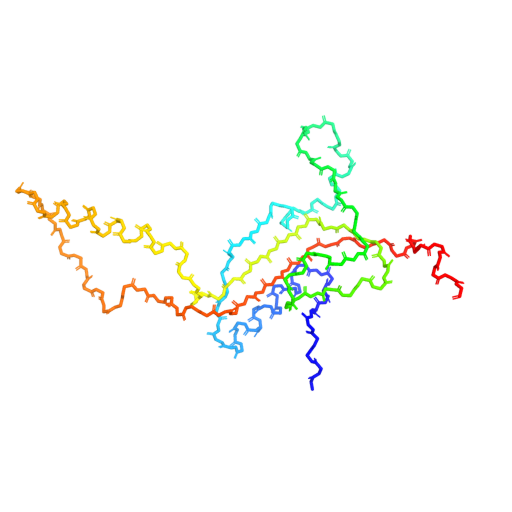 85 ? 4.362 7.806 -6.032 1.00 82.06 85 GLY A CA 1
ATOM 693 C C . GLY A 1 85 ? 4.454 6.433 -5.404 1.00 82.06 85 GLY A C 1
ATOM 694 O O . GLY A 1 85 ? 5.142 5.543 -5.899 1.00 82.06 85 GLY A O 1
ATOM 695 N N . TYR A 1 86 ? 3.765 6.286 -4.281 1.00 86.19 86 TYR A N 1
ATOM 696 C CA . TYR A 1 86 ? 3.674 5.048 -3.531 1.00 86.19 86 TYR A CA 1
ATOM 697 C C . TYR A 1 86 ? 2.271 4.856 -2.957 1.00 86.19 86 TYR A C 1
ATOM 699 O O . TYR A 1 86 ? 1.596 5.819 -2.573 1.00 86.19 86 TYR A O 1
ATOM 707 N N . ASP A 1 87 ? 1.891 3.591 -2.840 1.00 90.12 87 ASP A N 1
ATOM 708 C CA . ASP A 1 87 ? 0.694 3.124 -2.159 1.00 90.12 87 ASP A CA 1
ATOM 709 C C . ASP A 1 87 ? 1.065 1.971 -1.230 1.00 90.12 87 ASP A C 1
ATOM 711 O O . ASP A 1 87 ? 1.726 1.014 -1.626 1.00 90.12 87 ASP A O 1
ATOM 715 N N . VAL A 1 88 ? 0.681 2.084 0.034 1.00 91.12 88 VAL A N 1
ATOM 716 C CA . VAL A 1 88 ? 0.911 1.069 1.057 1.00 91.12 88 VAL A CA 1
ATOM 717 C C . VAL A 1 88 ? -0.442 0.603 1.543 1.00 91.12 88 VAL A C 1
ATOM 719 O O . VAL A 1 88 ? -1.194 1.379 2.145 1.00 91.12 88 VAL A O 1
ATOM 722 N N . ARG A 1 89 ? -0.726 -0.677 1.322 1.00 92.62 89 ARG A N 1
ATOM 723 C CA . ARG A 1 89 ? -1.945 -1.330 1.783 1.00 92.62 89 ARG A CA 1
ATOM 724 C C . ARG A 1 89 ? -1.629 -2.302 2.898 1.00 92.62 89 ARG A C 1
ATOM 726 O O . ARG A 1 89 ? -0.681 -3.076 2.811 1.00 92.62 89 ARG A O 1
ATOM 733 N N . GLU A 1 90 ? -2.436 -2.268 3.942 1.00 93.38 90 GLU A N 1
ATOM 734 C CA . GLU A 1 90 ? -2.343 -3.177 5.081 1.00 93.38 90 GLU A CA 1
ATOM 735 C C . GLU A 1 90 ? -3.578 -4.062 5.122 1.00 93.38 90 GLU A C 1
ATOM 737 O O . GLU A 1 90 ? -4.677 -3.616 4.779 1.00 93.38 90 GLU A O 1
ATOM 742 N N . CYS A 1 91 ? -3.407 -5.301 5.582 1.00 93.62 91 CYS A N 1
ATOM 743 C CA . CYS A 1 91 ? -4.529 -6.198 5.825 1.00 93.62 91 CYS A CA 1
ATOM 744 C C . CYS A 1 91 ? -5.602 -5.505 6.682 1.00 93.62 91 CYS A C 1
ATOM 746 O O . CYS A 1 91 ? -5.307 -4.797 7.653 1.00 93.62 91 CYS A O 1
ATOM 748 N N . GLN A 1 92 ? -6.875 -5.732 6.363 1.00 92.31 92 GLN A N 1
ATOM 749 C CA . GLN A 1 92 ? -8.005 -5.197 7.117 1.00 92.31 92 GLN A CA 1
ATOM 750 C C . GLN A 1 92 ? -7.959 -5.634 8.590 1.00 92.31 92 GLN A C 1
ATOM 752 O O . GLN A 1 92 ? -8.376 -4.871 9.464 1.00 92.31 92 GLN A O 1
ATOM 757 N N . HIS A 1 93 ? -7.378 -6.800 8.881 1.00 92.94 93 HIS A N 1
ATOM 758 C CA . HIS A 1 93 ? -7.121 -7.316 10.229 1.00 92.94 93 HIS A CA 1
ATOM 759 C C . HIS A 1 93 ? -5.738 -6.923 10.784 1.00 92.94 93 HIS A C 1
ATOM 761 O O . HIS A 1 93 ? -5.276 -7.513 11.758 1.00 92.94 93 HIS A O 1
ATOM 767 N N . GLY A 1 94 ? -5.063 -5.944 10.179 1.00 92.44 94 GLY A N 1
ATOM 768 C CA . GLY A 1 94 ? -3.753 -5.435 10.587 1.00 92.44 94 GLY A CA 1
ATOM 769 C C . GLY A 1 94 ? -3.729 -4.769 11.972 1.00 92.44 94 GLY A C 1
ATOM 770 O O . GLY A 1 94 ? -4.685 -4.886 12.746 1.00 92.44 94 GLY A O 1
ATOM 771 N N . PRO A 1 95 ? -2.644 -4.060 12.324 1.00 91.12 95 PRO A N 1
ATOM 772 C CA . PRO A 1 95 ? -2.537 -3.373 13.608 1.00 91.12 95 PRO A CA 1
ATOM 773 C C . PRO A 1 95 ? -3.600 -2.275 13.756 1.00 91.12 95 PRO A C 1
ATOM 775 O O . PRO A 1 95 ? -3.925 -1.546 12.816 1.00 91.12 95 PRO A O 1
ATOM 778 N N . ASP A 1 96 ? -4.145 -2.123 14.964 1.00 90.25 96 ASP A N 1
ATOM 779 C CA . ASP A 1 96 ? -5.098 -1.053 15.258 1.00 90.25 96 ASP A CA 1
ATOM 780 C C . ASP A 1 96 ? -4.352 0.247 15.587 1.00 90.25 96 ASP A C 1
ATOM 782 O O . ASP A 1 96 ? -3.958 0.526 16.718 1.00 90.25 96 ASP A O 1
ATOM 786 N N . ARG A 1 97 ? -4.141 1.072 14.563 1.00 87.62 97 ARG A N 1
ATOM 787 C CA . ARG A 1 97 ? -3.404 2.338 14.694 1.00 87.62 97 ARG A CA 1
ATOM 788 C C . ARG A 1 97 ? -4.175 3.420 15.466 1.00 87.62 97 ARG A C 1
ATOM 790 O O . ARG A 1 97 ? -3.585 4.426 15.845 1.00 87.62 97 ARG A O 1
ATOM 797 N N . ASN A 1 98 ? -5.467 3.209 15.736 1.00 88.50 98 ASN A N 1
ATOM 798 C CA . ASN A 1 98 ? -6.348 4.170 16.406 1.00 88.50 98 ASN A CA 1
ATOM 799 C C .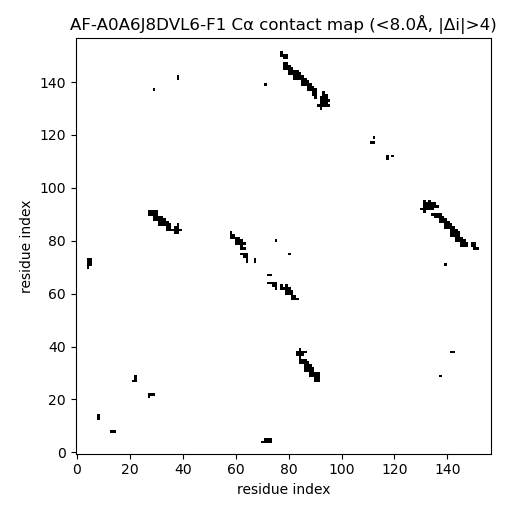 ASN A 1 98 ? -6.768 3.729 17.821 1.00 88.50 98 ASN A C 1
ATOM 801 O O . ASN A 1 98 ? -7.691 4.321 18.382 1.00 88.50 98 ASN A O 1
ATOM 805 N N . ILE A 1 99 ? -6.086 2.745 18.428 1.00 89.69 99 ILE A N 1
ATOM 806 C CA . ILE A 1 99 ? -6.391 2.257 19.788 1.00 89.69 99 ILE A CA 1
ATOM 807 C C . ILE A 1 99 ? -6.498 3.412 20.789 1.00 89.69 99 ILE A C 1
ATOM 809 O O . ILE A 1 99 ? -7.483 3.497 21.514 1.00 89.69 99 ILE A O 1
ATOM 813 N N . LYS A 1 100 ? -5.533 4.342 20.790 1.00 90.25 100 LYS A N 1
ATOM 814 C CA . LYS A 1 100 ? -5.514 5.472 21.736 1.00 90.25 100 LYS A CA 1
ATOM 815 C C . LYS A 1 100 ? -6.779 6.332 21.643 1.00 90.25 100 LYS A C 1
ATOM 817 O O . LYS A 1 100 ? -7.392 6.621 22.663 1.00 90.25 100 LYS A O 1
ATOM 822 N N . LYS A 1 101 ? -7.214 6.664 20.421 1.00 90.69 101 LYS A N 1
ATOM 823 C CA . LYS A 1 101 ? -8.449 7.433 20.185 1.00 90.69 101 LYS A CA 1
ATOM 824 C C . LYS A 1 101 ? -9.689 6.673 20.654 1.00 90.69 101 LYS A C 1
ATOM 826 O O . LYS A 1 101 ? -10.591 7.274 21.222 1.00 90.69 101 LYS A O 1
ATOM 831 N N . LYS A 1 102 ? -9.732 5.352 20.445 1.00 87.94 102 LYS A N 1
ATOM 832 C CA . LYS A 1 102 ? -10.844 4.506 20.910 1.00 87.94 102 LYS A CA 1
ATOM 833 C C . LYS A 1 102 ? -10.912 4.434 22.435 1.00 87.94 102 LYS A C 1
ATOM 835 O O . LYS A 1 102 ? -12.005 4.510 22.986 1.00 87.94 102 LYS A O 1
ATOM 840 N N . ILE A 1 103 ? -9.763 4.305 23.102 1.00 89.62 103 ILE A N 1
ATOM 841 C CA . ILE A 1 103 ? -9.671 4.314 24.569 1.00 89.62 103 ILE A CA 1
ATOM 842 C C . ILE A 1 103 ? -10.160 5.658 25.112 1.00 89.62 103 ILE A C 1
ATOM 844 O O . ILE A 1 103 ? -11.022 5.675 25.984 1.00 89.62 103 ILE A O 1
ATOM 848 N N . GLN A 1 104 ? -9.674 6.766 24.547 1.00 92.12 104 GLN A N 1
ATOM 849 C CA . GLN A 1 104 ? -10.094 8.110 24.941 1.00 92.12 104 GLN A CA 1
ATOM 850 C C . GLN A 1 104 ? -11.605 8.310 24.756 1.00 92.12 104 GLN A C 1
ATOM 852 O O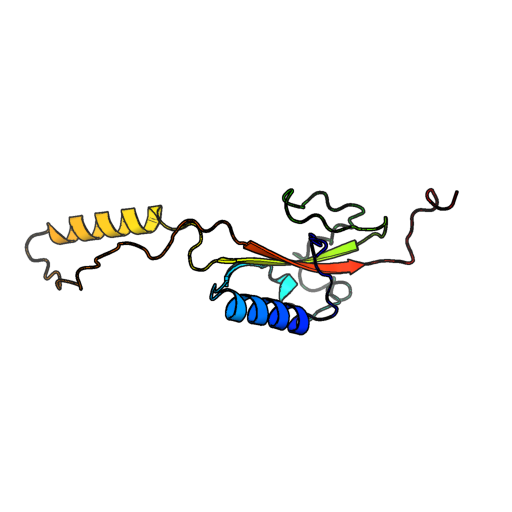 . GLN A 1 104 ? -12.290 8.694 25.696 1.00 92.12 104 GLN A O 1
ATOM 857 N N . TYR A 1 105 ? -12.147 7.964 23.586 1.00 88.06 105 TYR A N 1
ATOM 858 C CA . TYR A 1 105 ? -13.583 8.062 23.317 1.00 88.06 105 TYR A CA 1
ATOM 859 C C . TYR A 1 105 ? -14.426 7.237 24.302 1.00 88.06 105 TYR A C 1
ATOM 861 O O . TYR A 1 105 ? -15.499 7.666 24.726 1.00 88.06 105 TYR A O 1
ATOM 869 N N . LYS A 1 106 ? -13.949 6.045 24.683 1.00 85.88 106 LYS A N 1
ATOM 870 C CA . LYS A 1 106 ? -14.626 5.206 25.674 1.00 85.88 106 LYS A CA 1
ATOM 871 C C . LYS A 1 106 ? -14.629 5.870 27.054 1.00 85.88 106 LYS A C 1
ATOM 873 O O . LYS A 1 106 ? -15.685 5.914 27.676 1.00 85.88 106 LYS A O 1
ATOM 878 N N . ALA A 1 107 ? -13.497 6.428 27.483 1.00 87.31 107 ALA A N 1
ATOM 879 C CA . ALA A 1 107 ? -13.391 7.152 28.748 1.00 87.31 107 ALA A CA 1
ATOM 880 C C . ALA A 1 107 ? -14.318 8.383 28.785 1.00 87.31 107 ALA A C 1
ATOM 882 O O . ALA A 1 107 ? -15.094 8.531 29.724 1.00 87.31 107 ALA A O 1
ATOM 883 N N . GLU A 1 108 ? -14.328 9.197 27.724 1.00 87.31 108 GLU A N 1
ATOM 884 C CA . GLU A 1 108 ? -15.218 10.365 27.599 1.00 87.31 108 GLU A CA 1
ATOM 885 C C . GLU A 1 108 ? -16.704 9.968 27.632 1.00 87.31 108 GLU A C 1
ATOM 887 O O . GLU A 1 108 ? -17.544 10.674 28.191 1.00 87.31 108 GLU A O 1
ATOM 892 N N . LYS A 1 109 ? -17.057 8.823 27.034 1.00 83.00 109 LYS A N 1
ATOM 893 C CA . LYS A 1 109 ? -18.429 8.303 27.057 1.00 83.00 109 LYS A CA 1
ATOM 894 C C . LYS A 1 109 ? -18.834 7.799 28.444 1.00 83.00 109 LYS A C 1
ATOM 896 O O . LYS A 1 109 ? -19.971 8.019 28.854 1.00 83.00 109 LYS A O 1
ATOM 901 N N . GLU A 1 110 ? -17.928 7.129 29.152 1.00 82.69 110 GLU A N 1
ATOM 902 C CA . GLU A 1 110 ? -18.150 6.680 30.530 1.00 82.69 110 GLU A CA 1
ATOM 903 C C . GLU A 1 110 ? -18.306 7.868 31.486 1.00 82.69 110 GLU A C 1
ATOM 905 O O . GLU A 1 110 ? -19.203 7.857 32.325 1.00 82.69 110 GLU A O 1
ATOM 910 N N . GLU A 1 111 ? -17.509 8.924 31.327 1.00 84.56 111 GLU A N 1
ATOM 911 C CA . GLU A 1 111 ? -17.636 10.155 32.113 1.00 84.56 111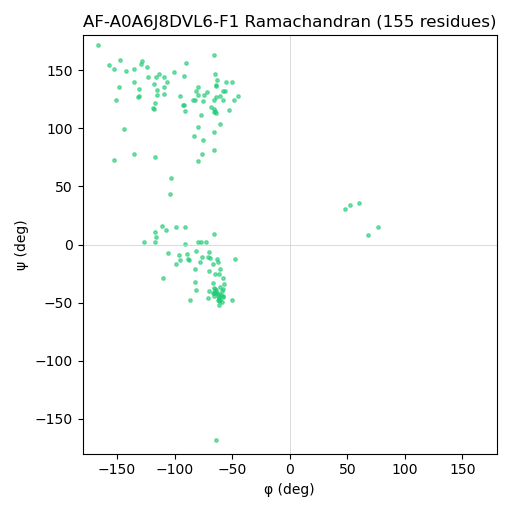 GLU A CA 1
ATOM 912 C C . GLU A 1 111 ? -18.993 10.836 31.888 1.00 84.56 111 GLU A C 1
ATOM 914 O O . GLU A 1 111 ? -19.718 11.102 32.846 1.00 84.56 111 GLU A O 1
ATOM 919 N N . LYS A 1 112 ? -19.407 10.999 30.625 1.00 79.94 112 LYS A N 1
ATOM 920 C CA . LYS A 1 112 ? -20.735 11.536 30.275 1.00 79.94 112 LYS A CA 1
ATOM 921 C C . LYS A 1 112 ? -21.897 10.689 30.791 1.00 79.94 112 LYS A C 1
ATOM 923 O O . LYS A 1 112 ? -22.985 11.215 30.965 1.00 79.94 112 LYS A O 1
ATOM 928 N N . SER A 1 113 ? -21.699 9.391 31.019 1.00 73.88 113 SER A N 1
ATOM 929 C CA . SER A 1 113 ? -22.743 8.525 31.587 1.00 73.88 113 SER A CA 1
ATOM 930 C C . SER A 1 113 ? -22.919 8.671 33.100 1.00 73.88 113 SER A C 1
ATOM 932 O O . SER A 1 113 ? -23.927 8.224 33.637 1.00 73.88 113 SER A O 1
ATOM 934 N N . LYS A 1 114 ? -21.951 9.289 33.791 1.00 75.88 114 LYS A N 1
ATOM 935 C CA . LYS A 1 114 ? -21.993 9.521 35.244 1.00 75.88 114 LYS A CA 1
ATOM 936 C C . LYS A 1 114 ? -22.675 10.834 35.623 1.00 75.88 114 LYS A C 1
ATOM 938 O O . LYS A 1 114 ? -22.959 11.038 36.797 1.00 75.88 114 LYS A O 1
ATOM 943 N N . THR A 1 115 ? -22.918 11.730 34.666 1.00 75.56 115 THR A N 1
ATOM 944 C CA . THR A 1 115 ? -23.624 12.988 34.928 1.00 75.56 115 THR A CA 1
ATOM 945 C C . THR A 1 115 ? -25.115 12.729 35.120 1.00 75.56 115 THR A C 1
ATOM 947 O O . THR A 1 115 ? -25.744 12.079 34.272 1.00 75.56 115 THR A O 1
ATOM 950 N N . ASP A 1 116 ? -25.657 13.250 36.221 1.00 52.25 116 ASP A N 1
ATOM 951 C CA . ASP A 1 116 ? -27.073 13.155 36.572 1.00 52.25 116 ASP A CA 1
ATOM 952 C C . ASP A 1 116 ? -27.922 13.766 35.440 1.00 52.25 116 ASP A C 1
ATOM 954 O O . ASP A 1 116 ? -27.591 14.830 34.914 1.00 52.25 116 ASP A O 1
ATOM 958 N N . HIS A 1 117 ? -28.961 13.052 35.001 1.00 66.00 117 HIS A N 1
ATOM 959 C CA . HIS A 1 117 ? -29.816 13.359 33.832 1.00 66.00 117 HIS A CA 1
ATOM 960 C C . HIS A 1 117 ? -29.272 13.068 32.416 1.00 66.00 117 HIS A C 1
ATOM 962 O O . HIS A 1 117 ? -29.876 13.490 31.425 1.00 66.00 117 HIS A O 1
ATOM 968 N N . SER A 1 118 ? -28.197 12.290 32.258 1.00 62.34 118 SER A N 1
ATOM 969 C CA . SER A 1 118 ? -27.787 11.827 30.921 1.00 62.34 118 SER A CA 1
ATOM 970 C C . SER A 1 118 ? -28.665 10.664 30.412 1.00 62.34 118 SER A C 1
ATOM 972 O O . SER A 1 118 ? -28.608 9.539 30.906 1.00 62.34 118 SER A O 1
ATOM 974 N N . TYR A 1 119 ? -29.482 10.901 29.375 1.00 62.78 119 TYR A N 1
ATOM 975 C CA . TYR A 1 119 ? -30.209 9.829 28.676 1.00 62.78 119 TYR A CA 1
ATOM 976 C C . TYR A 1 119 ? -29.246 9.063 27.755 1.00 62.78 119 TYR A C 1
ATOM 978 O O . TYR A 1 119 ? -29.175 9.291 26.545 1.00 62.78 119 TYR A O 1
ATOM 986 N N . VAL A 1 120 ? -28.434 8.172 28.329 1.00 65.31 120 VAL A N 1
ATOM 987 C CA . VAL A 1 120 ? -27.521 7.332 27.547 1.00 65.31 120 VAL A CA 1
ATOM 988 C C . VAL A 1 120 ? -28.309 6.168 26.953 1.00 65.31 120 VAL A C 1
ATOM 990 O O . VAL A 1 120 ? -28.576 5.169 27.621 1.00 65.31 120 VAL A O 1
ATOM 993 N N . LEU A 1 121 ? -28.659 6.274 25.668 1.00 66.31 121 LEU A N 1
ATOM 994 C CA . LEU A 1 121 ? -29.168 5.144 24.889 1.00 66.31 121 LEU A CA 1
ATOM 995 C C . LEU A 1 121 ? -28.181 3.974 25.017 1.00 66.31 121 LEU A C 1
ATOM 997 O O . LEU A 1 121 ? -27.025 4.070 24.585 1.00 66.31 121 LEU A O 1
ATOM 1001 N N . LYS A 1 122 ? -28.629 2.870 25.628 1.00 67.31 122 LYS A N 1
ATOM 1002 C CA . LYS A 1 122 ? -27.845 1.635 25.725 1.00 67.31 122 LYS A CA 1
ATOM 1003 C C . LYS A 1 122 ? -27.552 1.147 24.306 1.00 67.31 122 LYS A C 1
ATOM 1005 O O . LYS A 1 122 ? -28.425 0.633 23.614 1.00 67.31 122 LYS A O 1
ATOM 1010 N N . GLY A 1 123 ? -26.319 1.368 23.856 1.00 67.00 123 GLY A N 1
ATOM 1011 C CA . GLY A 1 123 ? -25.839 0.847 22.581 1.00 67.00 123 GLY A CA 1
ATOM 1012 C C . GLY A 1 123 ? -25.767 -0.680 22.607 1.00 67.00 123 GLY A C 1
ATOM 1013 O O . GLY A 1 123 ? -25.763 -1.293 23.673 1.00 67.00 123 GLY A O 1
ATOM 1014 N N . ARG A 1 124 ? -25.678 -1.301 21.426 1.00 71.94 124 ARG A N 1
ATOM 1015 C CA . ARG A 1 124 ? -25.463 -2.751 21.318 1.00 71.94 124 ARG A CA 1
ATOM 1016 C C . ARG A 1 124 ? -24.199 -3.161 22.077 1.00 71.94 124 ARG A C 1
ATOM 1018 O O . ARG A 1 124 ? -23.139 -2.565 21.877 1.00 71.94 124 ARG A O 1
ATOM 1025 N N . THR A 1 125 ? -24.309 -4.207 22.892 1.00 73.94 125 THR A N 1
ATOM 1026 C CA . THR A 1 125 ? -23.160 -4.848 23.537 1.00 73.94 125 THR A CA 1
ATOM 1027 C C . THR A 1 125 ? -22.280 -5.475 22.462 1.00 73.94 125 THR A C 1
ATOM 1029 O O . THR A 1 125 ? -22.704 -6.384 21.749 1.00 73.94 125 THR A O 1
ATOM 1032 N N . LEU A 1 126 ? -21.057 -4.971 22.316 1.00 73.56 126 LEU A N 1
ATOM 1033 C CA . LEU A 1 126 ? -20.060 -5.573 21.439 1.00 73.56 126 LEU A CA 1
ATOM 1034 C C . LEU A 1 126 ? -19.359 -6.706 22.195 1.00 73.56 126 LEU A C 1
ATOM 1036 O O . LEU A 1 126 ? -18.786 -6.469 23.253 1.00 73.56 126 LEU A O 1
ATOM 1040 N N . ILE A 1 127 ? -19.374 -7.919 21.635 1.00 78.94 127 ILE A N 1
ATOM 1041 C CA . ILE A 1 127 ? -18.640 -9.078 22.182 1.00 78.94 127 ILE A CA 1
ATOM 1042 C C . ILE A 1 127 ? -17.122 -8.853 22.070 1.00 78.94 127 ILE A C 1
ATOM 1044 O O . ILE A 1 127 ? -16.356 -9.269 22.933 1.00 78.94 127 ILE A O 1
ATOM 1048 N N . GLN A 1 128 ? -16.679 -8.152 21.022 1.00 76.69 128 GLN A N 1
ATOM 1049 C CA . GLN A 1 128 ? -15.283 -7.780 20.805 1.00 76.69 128 GLN A CA 1
ATOM 1050 C C . GLN A 1 128 ? -15.168 -6.289 20.478 1.00 76.69 128 GLN A C 1
ATOM 1052 O O . GLN A 1 128 ? -15.888 -5.768 19.626 1.00 76.69 128 GLN A O 1
ATOM 1057 N N . ASN A 1 129 ? -14.219 -5.606 21.125 1.00 75.31 129 ASN A N 1
ATOM 1058 C CA . ASN A 1 129 ? -13.990 -4.166 20.943 1.00 75.31 129 ASN A CA 1
ATOM 1059 C C . ASN A 1 129 ? -13.388 -3.815 19.567 1.00 75.31 129 ASN A C 1
ATOM 1061 O O . ASN A 1 129 ? -13.484 -2.672 19.117 1.00 75.31 129 ASN A O 1
ATOM 1065 N N . THR A 1 130 ? -12.729 -4.767 18.898 1.00 82.38 130 THR A N 1
ATOM 1066 C CA . THR A 1 130 ? -12.102 -4.560 17.588 1.00 82.38 130 THR A CA 1
ATOM 1067 C C . THR A 1 130 ? -12.026 -5.865 16.800 1.00 82.38 130 THR A C 1
ATOM 1069 O O . THR A 1 130 ? -11.923 -6.936 17.385 1.00 82.38 130 THR A O 1
ATOM 1072 N N . LYS A 1 131 ? -12.050 -5.756 15.466 1.00 84.69 131 LYS A N 1
ATOM 1073 C CA . LYS A 1 131 ? -11.800 -6.866 14.527 1.00 84.69 131 LYS A CA 1
ATOM 1074 C C . LYS A 1 131 ? -10.316 -6.980 14.134 1.00 84.69 131 LYS A C 1
ATOM 1076 O O . LYS A 1 131 ? -9.958 -7.775 13.277 1.00 84.69 131 LYS A O 1
ATOM 1081 N N . LYS A 1 132 ? -9.455 -6.109 14.669 1.00 90.19 132 LYS A N 1
ATOM 1082 C CA . LYS A 1 132 ? -8.030 -6.021 14.320 1.00 90.19 132 LYS A CA 1
ATOM 1083 C C . LYS A 1 132 ? -7.247 -7.114 15.054 1.00 90.19 132 LYS A C 1
ATOM 1085 O O . LYS A 1 132 ? -7.354 -7.211 16.270 1.00 90.19 132 LYS A O 1
ATOM 1090 N N . MET A 1 133 ? -6.450 -7.884 14.316 1.00 90.69 133 MET A N 1
ATOM 1091 C CA . MET A 1 133 ? -5.713 -9.063 14.797 1.00 90.69 133 MET A CA 1
ATOM 1092 C C . MET A 1 133 ? -4.189 -8.892 14.693 1.00 90.69 133 MET A C 1
ATOM 1094 O O . MET A 1 133 ? -3.453 -9.857 14.851 1.00 90.69 133 MET A O 1
ATOM 1098 N N . ILE A 1 134 ? -3.701 -7.673 14.418 1.00 90.94 134 ILE A N 1
ATOM 1099 C CA . ILE A 1 134 ? -2.261 -7.378 14.278 1.00 90.94 134 ILE A CA 1
ATOM 1100 C C . ILE A 1 134 ? -1.629 -8.197 13.133 1.00 90.94 134 ILE A C 1
ATOM 1102 O O . ILE A 1 134 ? -0.477 -8.613 13.188 1.00 90.94 134 ILE A O 1
ATOM 1106 N N . CYS A 1 135 ? -2.384 -8.426 12.055 1.00 90.38 135 CYS A N 1
ATOM 1107 C CA . CYS A 1 135 ? -1.854 -9.095 10.870 1.00 90.38 135 CYS A CA 1
ATOM 1108 C C . CYS A 1 135 ? -0.673 -8.288 10.275 1.00 90.38 135 CYS A C 1
ATOM 1110 O O . CYS A 1 135 ? -0.840 -7.094 10.006 1.00 90.38 135 CYS A O 1
ATOM 1112 N N . PRO A 1 136 ? 0.502 -8.905 10.040 1.00 88.88 136 PRO A N 1
ATOM 1113 C CA . PRO A 1 136 ? 1.673 -8.211 9.501 1.00 88.88 136 PRO A CA 1
ATOM 1114 C C . PRO A 1 136 ? 1.633 -8.040 7.974 1.00 88.88 136 PRO A C 1
ATOM 1116 O O . PRO A 1 136 ? 2.525 -7.400 7.415 1.00 88.88 136 PRO A O 1
ATOM 1119 N N . ALA A 1 137 ? 0.639 -8.622 7.293 1.00 89.94 137 ALA A N 1
ATOM 1120 C CA . ALA A 1 137 ? 0.549 -8.609 5.839 1.00 89.94 137 ALA A CA 1
ATOM 1121 C C . ALA A 1 137 ? 0.371 -7.182 5.303 1.00 89.94 137 ALA A C 1
ATOM 1123 O O . ALA A 1 137 ? -0.532 -6.438 5.710 1.00 89.94 137 ALA A O 1
ATOM 1124 N N . ARG A 1 138 ? 1.249 -6.815 4.368 1.00 89.62 138 ARG A N 1
ATOM 1125 C CA . ARG A 1 138 ? 1.324 -5.478 3.789 1.00 89.62 138 ARG A CA 1
ATOM 1126 C C . ARG A 1 138 ? 1.795 -5.559 2.346 1.00 89.62 138 ARG A C 1
ATOM 1128 O O . ARG A 1 138 ? 2.783 -6.225 2.058 1.00 89.62 138 ARG A O 1
ATOM 1135 N N . ILE A 1 139 ? 1.130 -4.813 1.477 1.00 91.00 139 ILE A N 1
ATOM 1136 C CA . ILE A 1 139 ? 1.470 -4.672 0.063 1.00 91.00 139 ILE A CA 1
ATOM 1137 C C . ILE A 1 139 ? 2.006 -3.258 -0.139 1.00 91.00 139 ILE A C 1
ATOM 1139 O O . ILE A 1 139 ? 1.402 -2.285 0.315 1.00 91.00 139 ILE A O 1
ATOM 1143 N N . THR A 1 140 ? 3.167 -3.140 -0.781 1.00 89.62 140 THR A N 1
ATOM 1144 C CA . THR A 1 140 ? 3.780 -1.847 -1.107 1.00 89.62 140 THR A CA 1
ATOM 1145 C C . THR A 1 140 ? 3.905 -1.731 -2.613 1.00 89.62 140 THR A C 1
ATOM 1147 O O . THR A 1 140 ? 4.629 -2.498 -3.236 1.00 89.62 140 THR A O 1
ATOM 1150 N N . GLN A 1 141 ? 3.223 -0.752 -3.189 1.00 89.69 141 GLN A N 1
ATOM 1151 C CA . GLN A 1 141 ? 3.305 -0.415 -4.601 1.00 89.69 141 GLN A CA 1
ATOM 1152 C C . GLN A 1 141 ? 4.087 0.884 -4.756 1.00 89.69 1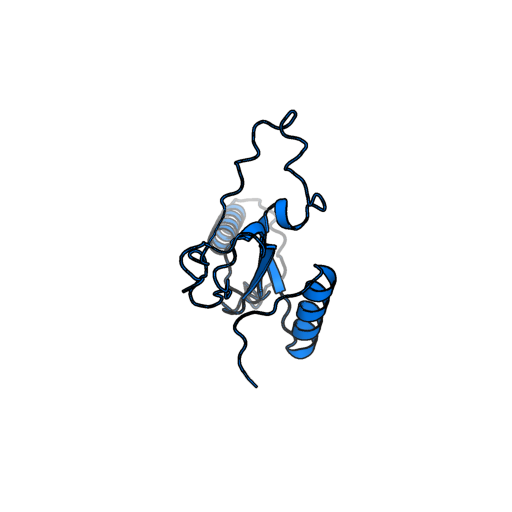41 GLN A C 1
ATOM 1154 O O . GLN A 1 141 ? 3.929 1.832 -3.979 1.00 89.69 141 GLN A O 1
ATOM 1159 N N . ARG A 1 142 ? 4.933 0.944 -5.780 1.00 87.94 142 ARG A N 1
ATOM 1160 C CA . ARG A 1 142 ? 5.680 2.146 -6.146 1.00 87.94 142 ARG A CA 1
ATOM 1161 C C . ARG A 1 142 ? 5.512 2.381 -7.631 1.00 87.94 142 ARG A C 1
ATOM 1163 O O . ARG A 1 142 ? 5.782 1.495 -8.432 1.00 87.94 142 ARG A O 1
ATOM 1170 N N . ARG A 1 143 ? 5.110 3.594 -7.989 1.00 86.69 143 ARG A N 1
ATOM 1171 C CA . ARG A 1 143 ? 5.092 4.037 -9.376 1.00 86.69 143 ARG A CA 1
ATOM 1172 C C . ARG A 1 143 ? 6.413 4.722 -9.679 1.00 86.69 143 ARG A C 1
ATOM 1174 O O . ARG A 1 143 ? 6.760 5.711 -9.027 1.00 86.69 143 ARG A O 1
ATOM 1181 N N . ILE A 1 144 ? 7.141 4.186 -10.649 1.00 85.69 144 ILE A N 1
ATOM 1182 C CA . ILE A 1 144 ? 8.497 4.619 -10.976 1.00 85.69 144 ILE A CA 1
ATOM 1183 C C . ILE A 1 144 ? 8.648 4.916 -12.466 1.00 85.69 144 ILE A C 1
ATOM 1185 O O . ILE A 1 144 ? 7.932 4.356 -13.290 1.00 85.69 144 ILE A O 1
ATOM 1189 N N . ILE A 1 145 ? 9.618 5.763 -12.796 1.00 85.81 145 ILE A N 1
ATOM 1190 C CA . ILE A 1 145 ? 10.161 5.916 -14.149 1.00 85.81 145 ILE A CA 1
ATOM 1191 C C . ILE A 1 145 ? 11.619 5.473 -14.101 1.00 85.81 145 ILE A C 1
ATOM 1193 O O . ILE A 1 145 ? 12.363 5.948 -13.244 1.00 85.81 145 ILE A O 1
ATOM 1197 N N . LYS A 1 146 ? 12.020 4.577 -15.007 1.00 86.38 146 LYS A N 1
ATOM 1198 C CA . LYS A 1 146 ? 13.411 4.132 -15.182 1.00 86.38 146 LYS A CA 1
ATOM 1199 C C . LYS A 1 146 ? 14.046 4.847 -16.378 1.00 86.38 146 LYS A C 1
ATOM 1201 O O . LYS A 1 146 ? 13.366 5.122 -17.362 1.00 86.38 146 LYS A O 1
ATOM 1206 N N . PHE A 1 147 ? 15.351 5.092 -16.308 1.00 85.44 147 PHE A N 1
ATOM 1207 C CA . PHE A 1 147 ? 16.139 5.753 -17.352 1.00 85.44 147 PHE A CA 1
ATOM 1208 C C . PHE A 1 147 ? 17.217 4.802 -17.904 1.00 85.44 147 PHE A C 1
ATOM 1210 O O . PHE A 1 147 ? 18.396 4.938 -17.577 1.00 85.44 147 PHE A O 1
ATOM 1217 N N . PRO A 1 148 ? 16.842 3.820 -18.745 1.00 80.69 148 PRO A N 1
ATOM 1218 C CA . PRO A 1 148 ? 17.740 2.734 -19.151 1.00 80.69 148 PRO A CA 1
ATOM 1219 C C . PRO A 1 148 ? 18.951 3.190 -19.977 1.00 80.69 148 PRO A C 1
ATOM 1221 O O . PRO A 1 148 ? 19.979 2.517 -19.960 1.00 80.69 148 PRO A O 1
ATOM 1224 N N . GLY A 1 149 ? 18.849 4.327 -20.676 1.00 78.06 149 GLY A N 1
ATOM 1225 C CA . GLY A 1 149 ? 19.943 4.906 -21.465 1.00 78.06 149 GLY A CA 1
ATOM 1226 C C . GLY A 1 149 ? 21.028 5.605 -20.638 1.00 78.06 149 GLY A C 1
ATOM 1227 O O . GLY A 1 149 ? 22.083 5.922 -21.172 1.00 78.06 149 GLY A O 1
ATOM 1228 N N . TYR A 1 150 ? 20.800 5.818 -19.341 1.00 71.19 150 TYR A N 1
ATOM 1229 C CA . TYR A 1 150 ? 21.712 6.537 -18.447 1.00 71.19 150 TYR A CA 1
ATOM 1230 C C . TYR A 1 150 ? 22.480 5.580 -17.529 1.00 71.19 150 TYR A C 1
ATOM 1232 O O . TYR A 1 150 ? 22.612 5.823 -16.329 1.00 71.19 150 TYR A O 1
ATOM 1240 N N . ARG A 1 151 ? 22.984 4.465 -18.079 1.00 63.50 151 ARG A N 1
ATOM 1241 C CA . ARG A 1 151 ? 23.895 3.602 -17.315 1.00 63.50 151 ARG A CA 1
ATOM 1242 C C . ARG A 1 151 ? 25.181 4.375 -17.012 1.00 63.50 151 ARG A C 1
ATOM 1244 O O . ARG A 1 151 ? 25.691 5.058 -17.904 1.00 63.50 151 ARG A O 1
ATOM 1251 N N . PRO A 1 152 ? 25.727 4.278 -15.793 1.00 60.91 152 PRO A N 1
ATOM 1252 C CA . PRO A 1 152 ? 26.986 4.927 -15.492 1.00 60.91 152 PRO A CA 1
ATOM 1253 C C . PRO A 1 152 ? 28.113 4.323 -16.338 1.00 60.91 152 PRO A C 1
ATOM 1255 O O . PRO A 1 152 ? 28.216 3.104 -16.472 1.00 60.91 152 PRO A O 1
ATOM 1258 N N . GLN A 1 153 ? 28.977 5.176 -16.885 1.00 57.19 153 GLN A N 1
ATOM 1259 C CA . GLN A 1 153 ? 30.073 4.783 -17.782 1.00 57.19 153 GLN A CA 1
ATOM 1260 C C . GLN A 1 153 ? 31.081 3.811 -17.132 1.00 57.19 153 GLN A C 1
ATOM 1262 O O . GLN A 1 153 ? 31.750 3.066 -17.835 1.00 57.19 153 GLN A O 1
ATOM 1267 N N . TYR A 1 154 ? 31.154 3.756 -15.799 1.00 57.84 154 TYR A N 1
ATOM 1268 C CA . TYR A 1 154 ? 32.071 2.891 -15.043 1.00 57.84 154 TYR A CA 1
ATOM 1269 C C . TYR A 1 154 ? 31.624 1.420 -14.902 1.00 57.84 154 TYR A C 1
ATOM 1271 O O . TYR A 1 154 ? 32.322 0.642 -14.264 1.00 57.84 154 TYR A O 1
ATOM 1279 N N . LEU A 1 155 ? 30.489 1.021 -15.491 1.00 54.38 155 LEU A N 1
ATOM 1280 C CA . LEU A 1 155 ? 30.024 -0.379 -15.550 1.00 54.38 155 LEU A CA 1
ATOM 1281 C C . LEU A 1 155 ? 30.162 -1.005 -16.956 1.00 54.38 155 LEU A C 1
ATOM 1283 O O . LEU A 1 155 ? 29.568 -2.046 -17.223 1.00 54.38 155 LEU A O 1
ATOM 1287 N N . GLN A 1 156 ? 30.894 -0.360 -17.873 1.00 48.41 156 GLN A N 1
ATOM 1288 C CA . GLN A 1 156 ? 31.147 -0.854 -19.239 1.00 48.41 156 GLN A CA 1
ATOM 1289 C C . GLN A 1 156 ? 32.517 -1.544 -19.410 1.00 48.41 156 GLN A C 1
ATOM 1291 O O . GLN A 1 156 ? 32.963 -1.716 -20.542 1.00 48.41 156 GLN A O 1
ATOM 1296 N N . GLY A 1 157 ? 33.184 -1.910 -18.310 1.00 43.47 157 GLY A N 1
ATOM 1297 C CA . GLY A 1 157 ? 34.467 -2.627 -18.307 1.00 43.47 157 GLY A CA 1
ATOM 1298 C C . GLY A 1 157 ? 34.301 -4.107 -18.017 1.00 43.47 157 GLY A C 1
ATOM 1299 O O . GLY A 1 157 ? 33.585 -4.413 -17.039 1.00 43.47 157 GLY A O 1
#

pLDDT: mean 76.93, std 15.94, range [38.16, 95.0]

Organism: Mytilus coruscus (NCBI:txid42192)

Secondary structure (DSSP, 8-state):
----S----SSHHHHHHHHHHHHHHHT--EEEEEE-HHHH---S-SSS-TTS-TT---PPEESS-TT--TT-PPP-TT--EEEEEEEEEEETTS--TTHHHHHHHHHHHHHHHSSTT---------S-S--------EEEEEEEEE-TT---GGG--